Protein AF-A0A7S1WI53-F1 (afdb_monomer_lite)

Structure (mmCIF, N/CA/C/O backbone):
data_AF-A0A7S1WI53-F1
#
_entry.id   AF-A0A7S1WI53-F1
#
loop_
_atom_site.group_PDB
_atom_site.id
_atom_site.type_symbol
_atom_site.label_atom_id
_atom_site.label_alt_id
_atom_site.label_comp_id
_atom_site.label_asym_id
_atom_site.label_entity_id
_atom_site.label_seq_id
_atom_site.pdbx_PDB_ins_code
_atom_site.Cartn_x
_atom_site.Cartn_y
_atom_site.Cartn_z
_atom_site.occupancy
_atom_site.B_iso_or_equiv
_atom_site.auth_seq_id
_atom_site.auth_comp_id
_atom_site.auth_asym_id
_atom_site.auth_atom_id
_atom_site.pdbx_PDB_model_num
ATOM 1 N N . ALA A 1 1 ? 26.228 9.522 -67.839 1.00 42.50 1 ALA A N 1
ATOM 2 C CA . ALA A 1 1 ? 26.639 9.026 -66.513 1.00 42.50 1 ALA A CA 1
ATOM 3 C C . ALA A 1 1 ? 25.391 8.917 -65.645 1.00 42.50 1 ALA A C 1
ATOM 5 O O . ALA A 1 1 ? 24.813 9.941 -65.312 1.00 42.50 1 ALA A O 1
ATOM 6 N N . ALA A 1 2 ? 24.913 7.699 -65.391 1.00 40.81 2 ALA A N 1
ATOM 7 C CA . ALA A 1 2 ? 23.753 7.448 -64.539 1.00 40.81 2 ALA A CA 1
ATOM 8 C C . ALA A 1 2 ? 24.259 7.106 -63.130 1.00 40.81 2 ALA A C 1
ATOM 10 O O . ALA A 1 2 ? 24.853 6.050 -62.929 1.00 40.81 2 ALA A O 1
ATOM 11 N N . GLY A 1 3 ? 24.088 8.030 -62.183 1.00 40.97 3 GLY A N 1
ATOM 12 C CA . GLY A 1 3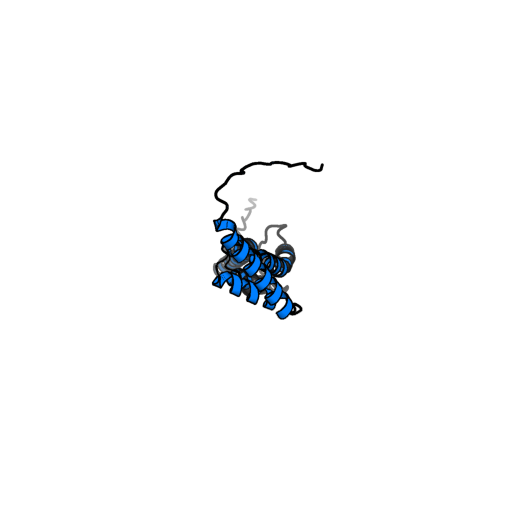 ? 24.381 7.811 -60.768 1.00 40.97 3 GLY A CA 1
ATOM 13 C C . GLY A 1 3 ? 23.202 7.112 -60.102 1.00 40.97 3 GLY A C 1
ATOM 14 O O . GLY A 1 3 ? 22.195 7.748 -59.803 1.00 40.97 3 GLY A O 1
ATOM 15 N N . GLY A 1 4 ? 23.310 5.797 -59.917 1.00 43.03 4 GLY A N 1
ATOM 16 C CA . GLY A 1 4 ? 22.338 5.007 -59.170 1.00 43.03 4 GLY A CA 1
ATOM 17 C C . GLY A 1 4 ? 22.432 5.316 -57.678 1.00 43.03 4 GLY A C 1
ATOM 18 O O . GLY A 1 4 ? 23.408 4.952 -57.029 1.00 43.03 4 GLY A O 1
ATOM 19 N N . GLY A 1 5 ? 21.413 5.987 -57.139 1.00 49.75 5 GLY A N 1
ATOM 20 C CA . GLY A 1 5 ? 21.221 6.141 -55.701 1.00 49.75 5 GLY A CA 1
ATOM 21 C C . GLY A 1 5 ? 20.874 4.792 -55.079 1.00 49.75 5 GLY A C 1
ATOM 22 O O . GLY A 1 5 ? 19.734 4.337 -55.171 1.00 49.75 5 GLY A O 1
ATOM 23 N N . ALA A 1 6 ? 21.863 4.145 -54.466 1.00 49.00 6 ALA A N 1
ATOM 24 C CA . ALA A 1 6 ? 21.646 2.965 -53.647 1.00 49.00 6 ALA A CA 1
ATOM 25 C C . ALA A 1 6 ? 20.807 3.371 -52.428 1.00 49.00 6 ALA A C 1
ATOM 27 O O . ALA A 1 6 ? 21.287 4.041 -51.515 1.00 49.00 6 ALA A O 1
ATOM 28 N N . ARG A 1 7 ? 19.526 2.991 -52.439 1.00 50.62 7 ARG A N 1
ATOM 29 C CA . ARG A 1 7 ? 18.676 3.029 -51.250 1.00 50.62 7 ARG A CA 1
ATOM 30 C C . ARG A 1 7 ? 19.249 2.027 -50.253 1.00 50.62 7 ARG A C 1
ATOM 32 O O . ARG A 1 7 ? 19.117 0.822 -50.445 1.00 50.62 7 ARG A O 1
ATOM 39 N N . VAL A 1 8 ? 19.922 2.537 -49.228 1.00 57.81 8 VAL A N 1
ATOM 40 C CA . VAL A 1 8 ? 20.311 1.758 -48.053 1.00 57.81 8 VAL A CA 1
ATOM 41 C C . VAL A 1 8 ? 19.017 1.412 -47.325 1.00 57.81 8 VAL A C 1
ATOM 43 O O . VAL A 1 8 ? 18.381 2.280 -46.734 1.00 57.81 8 VAL A O 1
ATOM 46 N N . PHE A 1 9 ? 18.574 0.164 -47.449 1.00 52.50 9 PHE A N 1
ATOM 47 C CA . PHE A 1 9 ? 17.512 -0.361 -46.601 1.00 52.50 9 PHE A CA 1
ATOM 48 C C . PHE A 1 9 ? 18.110 -0.643 -45.217 1.00 52.50 9 PHE A C 1
ATOM 50 O O . PHE A 1 9 ? 19.190 -1.241 -45.156 1.00 52.50 9 PHE A O 1
ATOM 57 N N . PRO A 1 10 ? 17.461 -0.215 -44.119 1.00 57.41 10 PRO A N 1
ATOM 58 C CA . PRO A 1 10 ? 17.915 -0.565 -42.781 1.00 57.41 10 PRO A CA 1
ATOM 59 C C . PRO A 1 10 ? 17.908 -2.090 -42.628 1.00 57.41 10 PRO A C 1
ATOM 61 O O . PRO A 1 10 ? 17.014 -2.776 -43.132 1.00 57.41 10 PRO A O 1
ATOM 64 N N . ALA A 1 11 ? 18.952 -2.618 -41.990 1.00 57.00 11 ALA A N 1
ATOM 65 C CA . ALA A 1 11 ? 19.085 -4.046 -41.744 1.00 57.00 11 ALA A CA 1
ATOM 66 C C . ALA A 1 11 ? 17.892 -4.558 -40.910 1.00 57.00 11 ALA A C 1
ATOM 68 O O . ALA A 1 11 ? 17.400 -3.823 -40.053 1.00 57.00 11 ALA A O 1
ATOM 69 N N . PRO A 1 12 ? 17.423 -5.799 -41.136 1.00 52.56 12 PRO A N 1
ATOM 70 C CA . PRO A 1 12 ? 16.375 -6.386 -40.312 1.00 52.56 12 PRO A CA 1
ATOM 71 C C . PRO A 1 12 ? 16.853 -6.458 -38.858 1.00 52.56 12 PRO A C 1
ATOM 73 O O . PRO A 1 12 ? 17.906 -7.039 -38.575 1.00 52.56 12 PRO A O 1
ATOM 76 N N . VAL A 1 13 ? 16.085 -5.845 -37.957 1.00 56.69 13 VAL A N 1
ATOM 77 C CA . VAL A 1 13 ? 16.308 -5.904 -36.510 1.00 56.69 13 VAL A CA 1
ATOM 78 C C . VAL A 1 13 ? 16.284 -7.374 -36.087 1.00 56.69 13 VAL A C 1
ATOM 80 O O . VAL A 1 13 ? 15.489 -8.173 -36.589 1.00 56.69 13 VAL A O 1
ATOM 83 N N . LYS A 1 14 ? 17.220 -7.780 -35.225 1.00 58.91 14 LYS A N 1
ATOM 84 C CA . LYS A 1 14 ? 17.286 -9.172 -34.768 1.00 58.91 14 LYS A CA 1
ATOM 85 C C . LYS A 1 14 ? 16.080 -9.443 -33.856 1.00 58.91 14 LYS A C 1
ATOM 87 O O . LYS A 1 14 ? 15.840 -8.652 -32.951 1.00 58.91 14 LYS A O 1
ATOM 92 N N . PRO A 1 15 ? 15.392 -10.592 -33.984 1.00 59.91 15 PRO A N 1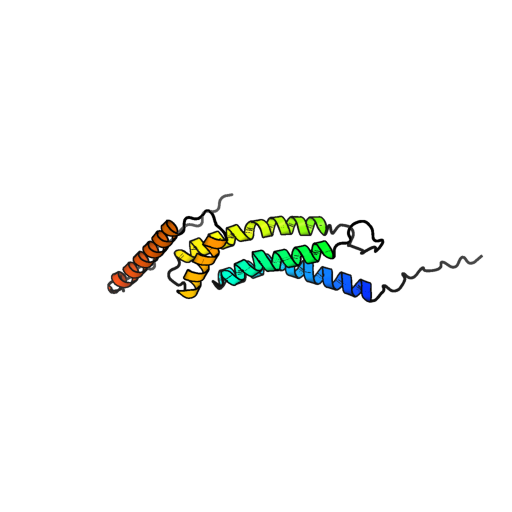
ATOM 93 C CA . PRO A 1 15 ? 14.185 -10.896 -33.202 1.00 59.91 15 PRO A CA 1
ATOM 94 C C . PRO A 1 15 ? 14.415 -10.880 -31.679 1.00 59.91 15 PRO A C 1
ATOM 96 O O . PRO A 1 15 ? 13.510 -10.590 -30.909 1.00 59.91 15 PRO A O 1
ATOM 99 N N . ALA A 1 16 ? 15.649 -11.135 -31.229 1.00 59.06 16 ALA A N 1
ATOM 100 C CA . ALA A 1 16 ? 16.017 -11.070 -29.814 1.00 59.06 16 ALA A CA 1
ATOM 101 C C . ALA A 1 16 ? 16.065 -9.635 -29.240 1.00 59.06 16 ALA A C 1
ATOM 103 O O . ALA A 1 16 ? 16.011 -9.462 -28.024 1.00 59.06 16 ALA A O 1
ATOM 104 N N . GLU A 1 17 ? 16.207 -8.620 -30.095 1.00 59.34 17 GLU A N 1
ATOM 105 C CA . GLU A 1 17 ? 16.272 -7.205 -29.713 1.00 59.34 17 GLU A CA 1
ATOM 106 C C . GLU A 1 17 ? 14.854 -6.620 -29.584 1.00 59.34 17 GLU A C 1
ATOM 108 O O . GLU A 1 17 ? 14.539 -6.014 -28.560 1.00 59.34 17 GLU A O 1
ATOM 113 N N . GLU A 1 18 ? 13.956 -6.958 -30.520 1.00 64.56 18 GLU A N 1
ATOM 114 C CA . GLU A 1 18 ? 12.516 -6.645 -30.446 1.00 64.56 18 GLU A CA 1
ATOM 115 C C . GLU A 1 18 ? 11.854 -7.263 -29.199 1.00 64.56 18 GLU A C 1
ATOM 117 O O . GLU A 1 18 ? 11.084 -6.605 -28.493 1.00 64.56 18 GLU A O 1
ATOM 122 N N . ASP A 1 19 ? 12.220 -8.502 -28.853 1.00 77.38 19 ASP A N 1
ATOM 123 C CA . ASP A 1 19 ? 11.741 -9.177 -27.641 1.00 77.38 19 ASP A CA 1
ATOM 124 C C . ASP A 1 19 ? 12.165 -8.462 -26.347 1.00 77.38 19 ASP A C 1
ATOM 126 O O . ASP A 1 19 ? 11.449 -8.502 -25.339 1.00 77.38 19 ASP A O 1
ATOM 130 N N . ARG A 1 20 ? 13.336 -7.812 -26.337 1.00 72.56 20 ARG A N 1
ATOM 131 C CA . ARG A 1 20 ? 13.837 -7.083 -25.165 1.00 72.56 20 ARG A CA 1
ATOM 132 C C . ARG A 1 20 ? 13.096 -5.764 -24.992 1.00 72.56 20 ARG A C 1
ATOM 134 O O . ARG A 1 20 ? 12.633 -5.482 -23.887 1.00 72.56 20 ARG A O 1
ATOM 141 N N . GLU A 1 21 ? 12.971 -4.978 -26.056 1.00 71.94 21 GLU A N 1
ATOM 142 C CA . GLU A 1 21 ? 12.261 -3.694 -26.032 1.00 71.94 21 GLU A CA 1
ATOM 143 C C . GLU A 1 21 ? 10.797 -3.875 -25.625 1.00 71.94 21 GLU A C 1
ATOM 145 O O . GLU A 1 21 ? 10.293 -3.157 -24.758 1.00 71.94 21 GLU A O 1
ATOM 150 N N . TYR A 1 22 ? 10.145 -4.912 -26.156 1.00 78.88 22 TYR A N 1
ATOM 151 C CA . TYR A 1 22 ? 8.783 -5.271 -25.782 1.00 78.88 22 TYR A CA 1
ATOM 152 C C . TYR A 1 22 ? 8.647 -5.577 -24.281 1.00 78.88 22 TYR A C 1
ATOM 154 O O . TYR A 1 22 ? 7.738 -5.071 -23.616 1.00 78.88 22 TYR A O 1
ATOM 162 N N . ARG A 1 23 ? 9.575 -6.357 -23.707 1.00 79.06 23 ARG A N 1
ATOM 163 C CA . ARG A 1 23 ? 9.578 -6.672 -22.265 1.00 79.06 23 ARG A CA 1
ATOM 164 C C . ARG A 1 23 ? 9.815 -5.441 -21.397 1.00 79.06 23 ARG A C 1
ATOM 166 O O . ARG A 1 23 ? 9.156 -5.301 -20.368 1.00 79.06 23 ARG A O 1
ATOM 173 N N . VAL A 1 24 ? 10.719 -4.550 -21.810 1.00 78.12 24 VAL A N 1
ATOM 174 C CA . VAL A 1 24 ? 10.968 -3.273 -21.124 1.00 78.12 24 VAL A CA 1
ATOM 175 C C . VAL A 1 24 ? 9.707 -2.416 -21.129 1.00 78.12 24 VAL A C 1
ATOM 177 O O . VAL A 1 24 ? 9.283 -1.957 -20.069 1.00 78.12 24 VAL A O 1
ATOM 180 N N . GLY A 1 25 ? 9.054 -2.275 -22.285 1.00 78.75 25 GLY A N 1
ATOM 181 C CA . GLY A 1 25 ? 7.796 -1.542 -22.413 1.00 78.75 25 GLY A CA 1
ATOM 182 C C . GLY A 1 25 ? 6.697 -2.094 -21.502 1.00 78.75 25 GLY A C 1
ATOM 183 O O . GLY A 1 25 ? 6.065 -1.331 -20.772 1.00 78.75 25 GLY A O 1
ATOM 184 N N . GLN A 1 26 ? 6.520 -3.419 -21.458 1.00 83.38 26 GLN A N 1
ATOM 185 C CA . GLN A 1 26 ? 5.557 -4.057 -20.553 1.00 83.38 26 GLN A CA 1
ATOM 186 C C . GLN A 1 26 ? 5.868 -3.807 -19.071 1.00 83.38 26 GLN A C 1
ATOM 188 O O . GLN A 1 26 ? 4.951 -3.592 -18.280 1.00 83.38 26 GLN A O 1
ATOM 193 N N . ARG A 1 27 ? 7.145 -3.843 -18.674 1.00 82.38 27 ARG A N 1
ATOM 194 C CA . ARG A 1 27 ? 7.550 -3.606 -17.279 1.00 82.38 27 ARG A CA 1
ATOM 195 C C . ARG A 1 27 ? 7.381 -2.161 -16.853 1.00 82.38 27 ARG A C 1
ATOM 197 O O . ARG A 1 27 ? 6.921 -1.914 -15.743 1.00 82.38 27 ARG A O 1
ATOM 204 N N . ILE A 1 28 ? 7.681 -1.221 -17.741 1.00 82.06 28 ILE A N 1
ATOM 205 C CA . ILE A 1 28 ? 7.424 0.197 -17.494 1.00 82.06 28 ILE A CA 1
ATOM 206 C C . ILE A 1 28 ? 5.922 0.430 -17.348 1.00 82.06 28 ILE A C 1
ATOM 208 O O . ILE A 1 28 ? 5.514 1.032 -16.363 1.00 82.06 28 ILE A O 1
ATOM 212 N N . MET A 1 29 ? 5.099 -0.101 -18.255 1.00 85.19 29 MET A N 1
ATOM 213 C CA . MET A 1 29 ? 3.635 -0.024 -18.153 1.00 85.19 29 MET A CA 1
ATOM 214 C C . MET A 1 29 ? 3.125 -0.560 -16.809 1.00 85.19 29 MET A C 1
ATOM 216 O O . MET A 1 29 ? 2.425 0.151 -16.094 1.00 85.19 29 MET A O 1
ATOM 220 N N . ALA A 1 30 ? 3.550 -1.762 -16.411 1.00 84.31 30 ALA A N 1
ATOM 221 C CA . ALA A 1 30 ? 3.158 -2.350 -15.130 1.00 84.31 30 ALA A CA 1
ATOM 222 C C . ALA A 1 30 ? 3.588 -1.490 -13.924 1.00 84.31 30 ALA A C 1
ATOM 224 O O . ALA A 1 30 ? 2.841 -1.345 -12.956 1.00 84.31 30 ALA A O 1
ATOM 225 N N . LEU A 1 31 ? 4.772 -0.869 -13.988 1.00 82.94 31 LEU A N 1
ATOM 226 C CA . LEU A 1 31 ? 5.247 0.046 -12.950 1.00 82.94 31 LEU A CA 1
ATOM 227 C C . LEU A 1 31 ? 4.409 1.336 -12.890 1.00 82.94 31 LEU A C 1
ATOM 229 O O . LEU A 1 31 ? 4.127 1.824 -11.797 1.00 82.94 31 LEU A O 1
ATOM 233 N N . LEU A 1 32 ? 3.987 1.869 -14.042 1.00 85.06 32 LEU A N 1
ATOM 234 C CA . LEU A 1 32 ? 3.109 3.042 -14.128 1.00 85.06 32 LEU A CA 1
ATOM 235 C C . LEU A 1 32 ? 1.709 2.764 -13.552 1.00 85.06 32 LEU A C 1
ATOM 237 O O . LEU A 1 32 ? 1.097 3.670 -12.989 1.00 85.06 32 LEU A O 1
ATOM 241 N N . GLU A 1 33 ? 1.221 1.528 -13.659 1.00 88.38 33 GLU A N 1
ATOM 242 C CA . GLU A 1 33 ? -0.089 1.095 -13.150 1.00 88.38 33 GLU A CA 1
ATOM 243 C C . GLU A 1 33 ? -0.081 0.783 -11.639 1.00 88.38 33 GLU A C 1
ATOM 245 O O . GLU A 1 33 ? -1.132 0.773 -10.990 1.00 88.38 33 GLU A O 1
ATOM 250 N N . ALA A 1 34 ? 1.094 0.579 -11.033 1.00 85.75 34 ALA A N 1
ATOM 251 C CA . ALA A 1 34 ? 1.218 0.193 -9.625 1.00 85.75 34 ALA A CA 1
ATOM 252 C C . ALA A 1 34 ? 0.498 1.143 -8.634 1.00 85.75 34 ALA A C 1
ATOM 254 O O . ALA A 1 34 ? -0.187 0.650 -7.731 1.00 85.75 34 ALA A O 1
ATOM 255 N N . PRO A 1 35 ? 0.556 2.487 -8.769 1.00 85.12 35 PRO A N 1
ATOM 256 C CA . PRO A 1 35 ? -0.187 3.389 -7.887 1.00 85.12 35 PRO A CA 1
ATOM 257 C C . PRO A 1 35 ? -1.709 3.222 -7.979 1.00 85.12 35 PRO A C 1
ATOM 259 O O . PRO A 1 35 ? -2.411 3.429 -6.988 1.00 85.12 35 PRO A O 1
ATOM 262 N N . GLU A 1 36 ? -2.236 2.867 -9.150 1.00 87.88 36 GLU A N 1
ATOM 263 C CA . GLU A 1 36 ? -3.669 2.646 -9.359 1.00 87.88 36 GLU A CA 1
ATOM 264 C C . GLU A 1 36 ? -4.108 1.312 -8.759 1.00 87.88 36 GLU A C 1
ATOM 266 O O . GLU A 1 36 ? -5.117 1.269 -8.050 1.00 87.88 36 GLU A O 1
ATOM 271 N N . ALA A 1 37 ? -3.299 0.261 -8.924 1.00 88.31 37 ALA A N 1
ATOM 272 C CA . ALA A 1 37 ? -3.510 -1.026 -8.265 1.00 88.31 37 ALA A CA 1
ATOM 273 C C . ALA A 1 37 ? -3.559 -0.880 -6.732 1.00 88.31 37 ALA A C 1
ATOM 275 O O . ALA A 1 37 ? -4.464 -1.399 -6.076 1.00 88.31 37 ALA A O 1
ATOM 276 N N . VAL A 1 38 ? -2.647 -0.094 -6.149 1.00 88.81 38 VAL A N 1
ATOM 277 C CA . VAL A 1 38 ? -2.645 0.196 -4.705 1.00 88.81 38 VAL A CA 1
ATOM 278 C C . VAL A 1 38 ? -3.932 0.904 -4.278 1.00 88.81 38 VAL A C 1
ATOM 280 O O . VAL A 1 38 ? -4.536 0.517 -3.278 1.00 88.81 38 VAL A O 1
ATOM 283 N N . ARG A 1 39 ? -4.404 1.904 -5.036 1.00 88.31 39 ARG A N 1
ATOM 284 C CA . ARG A 1 39 ? -5.681 2.583 -4.738 1.00 88.31 39 ARG A CA 1
ATOM 285 C C . ARG A 1 39 ? -6.870 1.629 -4.821 1.00 88.31 39 ARG A C 1
ATOM 287 O O . ARG A 1 39 ? -7.753 1.713 -3.971 1.00 88.31 39 ARG A O 1
ATOM 294 N N . ALA A 1 40 ? -6.887 0.725 -5.801 1.00 90.81 40 ALA A N 1
ATOM 295 C CA . ALA A 1 40 ? -7.941 -0.274 -5.944 1.00 90.81 40 ALA A CA 1
ATOM 296 C C . ALA A 1 40 ? -7.990 -1.220 -4.731 1.00 90.81 40 ALA A C 1
ATOM 298 O O . ALA A 1 40 ? -9.061 -1.437 -4.167 1.00 90.81 40 ALA A O 1
ATOM 299 N N . HIS A 1 41 ? -6.835 -1.706 -4.266 1.00 90.12 41 HIS A N 1
ATOM 300 C CA . HIS A 1 41 ? -6.755 -2.527 -3.055 1.00 90.12 41 HIS A CA 1
ATOM 301 C C . HIS A 1 41 ? -7.201 -1.772 -1.797 1.00 90.12 41 HIS A C 1
ATOM 303 O O . HIS A 1 41 ? -7.948 -2.318 -0.988 1.00 90.12 41 HIS A O 1
ATOM 309 N N . LEU A 1 42 ? -6.815 -0.500 -1.645 1.00 88.75 42 LEU A N 1
ATOM 310 C CA . LEU A 1 42 ? -7.269 0.329 -0.522 1.00 88.75 42 LEU A CA 1
ATOM 311 C C . LEU A 1 42 ? -8.789 0.554 -0.540 1.00 88.75 42 LEU A C 1
ATOM 313 O O . LEU A 1 42 ? -9.426 0.487 0.512 1.00 88.75 42 LEU A O 1
ATOM 317 N N . ALA A 1 43 ? -9.376 0.779 -1.720 1.00 88.62 43 ALA A N 1
ATOM 318 C CA . ALA A 1 43 ? -10.822 0.921 -1.884 1.00 88.62 43 ALA A CA 1
ATOM 319 C C . ALA A 1 43 ? -11.582 -0.375 -1.554 1.00 88.62 43 ALA A C 1
ATOM 321 O O . ALA A 1 43 ? -12.696 -0.313 -1.040 1.00 88.62 43 ALA A O 1
ATOM 322 N N . ALA A 1 44 ? -10.969 -1.534 -1.806 1.00 89.50 44 ALA A N 1
ATOM 323 C CA . ALA A 1 44 ? -11.500 -2.848 -1.448 1.00 89.50 44 ALA A CA 1
ATOM 324 C C . ALA A 1 44 ? -11.223 -3.259 0.012 1.00 89.50 44 ALA A C 1
ATOM 326 O O . ALA A 1 44 ? -11.670 -4.320 0.432 1.00 89.50 44 ALA A O 1
ATOM 327 N N . HIS A 1 45 ? -10.509 -2.434 0.788 1.00 88.38 45 HIS A N 1
ATOM 328 C CA . HIS A 1 45 ? -10.051 -2.754 2.145 1.00 88.38 45 HIS A CA 1
ATOM 329 C C . HIS A 1 45 ? -9.075 -3.949 2.243 1.00 88.38 45 HIS A C 1
ATOM 331 O O . HIS A 1 45 ? -8.931 -4.537 3.316 1.00 88.38 45 HIS A O 1
ATOM 337 N N . ASP A 1 46 ? -8.354 -4.249 1.157 1.00 90.12 46 ASP A N 1
ATOM 338 C CA . ASP A 1 46 ? -7.278 -5.250 1.087 1.00 90.12 46 ASP A CA 1
ATOM 339 C C . ASP A 1 46 ? -5.914 -4.593 1.398 1.00 90.12 46 ASP A C 1
ATOM 341 O O . ASP A 1 46 ? -5.060 -4.388 0.525 1.00 90.12 46 ASP A O 1
ATOM 345 N N . PHE A 1 47 ? -5.698 -4.196 2.652 1.00 88.94 47 PHE A N 1
ATOM 346 C CA . PHE A 1 47 ? -4.544 -3.383 3.064 1.00 88.94 47 PHE A CA 1
ATOM 347 C C . PHE A 1 47 ? -3.188 -4.090 2.909 1.00 88.94 47 PHE A C 1
ATOM 349 O O . PHE A 1 47 ? -2.188 -3.446 2.588 1.00 88.94 47 PHE A O 1
ATOM 356 N N . ALA A 1 48 ? -3.133 -5.402 3.109 1.00 88.56 48 ALA A N 1
ATOM 357 C CA . ALA A 1 48 ? -1.940 -6.220 2.943 1.00 88.56 48 ALA A CA 1
ATOM 358 C C . ALA A 1 48 ? -1.559 -6.329 1.468 1.00 88.56 48 ALA A C 1
ATOM 360 O O . ALA A 1 48 ? -0.385 -6.181 1.139 1.00 88.56 48 ALA A O 1
ATOM 361 N N . ARG A 1 49 ? -2.536 -6.503 0.564 1.00 89.62 49 ARG A N 1
ATOM 362 C CA . ARG A 1 49 ? -2.268 -6.469 -0.883 1.00 89.62 49 ARG A CA 1
ATOM 363 C C . ARG A 1 49 ? -1.820 -5.089 -1.337 1.00 89.62 49 ARG A C 1
ATOM 365 O O . ARG A 1 49 ? -0.859 -5.000 -2.090 1.00 89.62 49 ARG A O 1
ATOM 372 N N . ALA A 1 50 ? -2.440 -4.023 -0.826 1.00 88.56 50 ALA A N 1
ATOM 373 C CA . ALA A 1 50 ? -1.986 -2.657 -1.083 1.00 88.56 50 ALA A CA 1
ATOM 374 C C . ALA A 1 50 ? -0.526 -2.445 -0.634 1.00 88.56 50 ALA A C 1
ATOM 376 O O . ALA A 1 50 ? 0.270 -1.856 -1.364 1.00 88.56 50 ALA A O 1
ATOM 377 N N . ALA A 1 51 ? -0.157 -2.957 0.546 1.00 87.31 51 ALA A N 1
ATOM 378 C CA . ALA A 1 51 ? 1.208 -2.884 1.062 1.00 87.31 51 ALA A CA 1
ATOM 379 C C . ALA A 1 51 ? 2.198 -3.733 0.248 1.00 87.31 51 ALA A C 1
ATOM 381 O O . ALA A 1 51 ? 3.273 -3.239 -0.080 1.00 87.31 51 ALA A O 1
ATOM 382 N N . CYS A 1 52 ? 1.847 -4.968 -0.119 1.00 88.00 52 CYS A N 1
ATOM 383 C CA . CYS A 1 52 ? 2.676 -5.819 -0.976 1.00 88.00 52 CYS A CA 1
ATOM 384 C C . CYS A 1 52 ? 2.911 -5.183 -2.351 1.00 88.00 52 CYS A C 1
ATOM 386 O O . CYS A 1 52 ? 4.065 -5.044 -2.755 1.00 88.00 52 CYS A O 1
ATOM 388 N N . ALA A 1 53 ? 1.852 -4.704 -3.008 1.00 87.56 53 ALA A N 1
ATOM 389 C CA . ALA A 1 53 ? 1.951 -4.054 -4.312 1.00 87.56 53 ALA A CA 1
ATOM 390 C C . ALA A 1 53 ? 2.870 -2.820 -4.268 1.00 87.56 53 ALA A C 1
ATOM 392 O O . ALA A 1 53 ? 3.706 -2.624 -5.148 1.00 87.56 53 ALA A O 1
ATOM 393 N N . ALA A 1 54 ? 2.760 -2.004 -3.214 1.00 86.75 54 ALA A N 1
ATOM 394 C CA . ALA A 1 54 ? 3.551 -0.784 -3.076 1.00 86.75 54 ALA A CA 1
ATOM 395 C C . ALA A 1 54 ? 5.010 -1.020 -2.652 1.00 86.75 54 ALA A C 1
ATOM 397 O O . ALA A 1 54 ? 5.892 -0.282 -3.085 1.00 86.75 54 ALA A O 1
ATOM 398 N N . LEU A 1 55 ? 5.268 -1.977 -1.756 1.00 83.12 55 LEU A N 1
ATOM 399 C CA . LEU A 1 55 ? 6.581 -2.142 -1.117 1.00 83.12 55 LEU A CA 1
ATOM 400 C C . LEU A 1 55 ? 7.438 -3.233 -1.751 1.00 83.12 55 LEU A C 1
ATOM 402 O O . LEU A 1 55 ? 8.661 -3.142 -1.693 1.00 83.12 55 LEU A O 1
ATOM 406 N N . VAL A 1 56 ? 6.807 -4.276 -2.286 1.00 85.94 56 VAL A N 1
ATOM 407 C CA . VAL A 1 56 ? 7.491 -5.461 -2.809 1.00 85.94 56 VAL A CA 1
ATOM 408 C C . VAL A 1 56 ? 7.438 -5.438 -4.326 1.00 85.94 56 VAL A C 1
ATOM 410 O O . VAL A 1 56 ? 8.484 -5.357 -4.965 1.00 85.94 56 VAL A O 1
ATOM 413 N N . ASP A 1 57 ? 6.236 -5.420 -4.901 1.00 84.44 57 ASP A N 1
ATOM 414 C CA . ASP A 1 57 ? 6.073 -5.579 -6.348 1.00 84.44 57 ASP A CA 1
ATOM 415 C C . ASP A 1 57 ? 6.598 -4.353 -7.103 1.00 84.44 57 ASP A C 1
ATOM 417 O O . ASP A 1 57 ? 7.394 -4.490 -8.029 1.00 84.44 57 ASP A O 1
ATOM 421 N N . ALA A 1 58 ? 6.236 -3.139 -6.673 1.00 82.88 58 ALA A N 1
ATOM 422 C CA . ALA A 1 58 ? 6.741 -1.910 -7.288 1.00 82.88 58 ALA A CA 1
ATOM 423 C C . ALA A 1 58 ? 8.267 -1.752 -7.149 1.00 82.88 58 ALA A C 1
ATOM 425 O O . ALA A 1 58 ? 8.918 -1.244 -8.062 1.00 82.88 58 ALA A O 1
ATOM 426 N N . ALA A 1 59 ? 8.849 -2.214 -6.037 1.00 82.50 59 ALA A N 1
ATOM 427 C CA . ALA A 1 59 ? 10.297 -2.197 -5.842 1.00 82.50 59 ALA A CA 1
ATOM 428 C C . ALA A 1 59 ? 11.000 -3.193 -6.779 1.00 82.50 59 ALA A C 1
ATOM 430 O O . ALA A 1 59 ? 11.948 -2.815 -7.463 1.00 82.50 59 ALA A O 1
ATOM 431 N N . ALA A 1 60 ? 10.489 -4.425 -6.875 1.00 84.12 60 ALA A N 1
ATOM 432 C CA . ALA A 1 60 ? 11.015 -5.440 -7.783 1.00 84.12 60 ALA A CA 1
ATOM 433 C C . ALA A 1 60 ? 10.906 -5.004 -9.253 1.00 84.12 60 ALA A C 1
ATOM 435 O O . ALA A 1 60 ? 11.881 -5.092 -9.994 1.00 84.12 60 ALA A O 1
ATOM 436 N N . MET A 1 61 ? 9.757 -4.454 -9.663 1.00 82.00 61 MET A N 1
ATOM 437 C CA . MET A 1 61 ? 9.554 -3.939 -11.022 1.00 82.00 61 MET A CA 1
ATOM 438 C C . MET A 1 61 ? 10.516 -2.798 -11.356 1.00 82.00 61 MET A C 1
ATOM 440 O O . MET A 1 61 ? 11.035 -2.739 -12.469 1.00 82.00 61 MET A O 1
ATOM 444 N N . ARG A 1 62 ? 10.802 -1.903 -10.405 1.00 80.31 62 ARG A N 1
ATOM 445 C CA . ARG A 1 62 ? 11.808 -0.855 -10.601 1.00 80.31 62 ARG A CA 1
ATOM 446 C C . ARG A 1 62 ? 13.195 -1.453 -10.812 1.00 80.31 62 ARG A C 1
ATOM 448 O O . ARG A 1 62 ? 13.890 -1.040 -11.735 1.00 80.31 62 ARG A O 1
ATOM 455 N N . ASP A 1 63 ? 13.597 -2.397 -9.969 1.00 81.31 63 ASP A N 1
ATOM 456 C CA . ASP A 1 63 ? 14.921 -3.010 -10.058 1.00 81.31 63 ASP A CA 1
ATOM 457 C C . ASP A 1 63 ? 15.076 -3.787 -11.384 1.00 81.31 63 ASP A C 1
ATOM 459 O O . ASP A 1 63 ? 16.124 -3.702 -12.024 1.00 81.31 63 ASP A O 1
ATOM 463 N N . GLU A 1 64 ? 14.008 -4.441 -11.864 1.00 81.12 64 GLU A N 1
ATOM 464 C CA . GLU A 1 64 ? 13.932 -5.036 -13.208 1.00 81.12 64 GLU A CA 1
ATOM 465 C C . GLU A 1 64 ? 14.110 -3.982 -14.312 1.00 81.12 64 GLU A C 1
ATOM 467 O O . GLU A 1 64 ? 14.925 -4.173 -15.213 1.00 81.12 64 GLU A O 1
ATOM 472 N N . VAL A 1 65 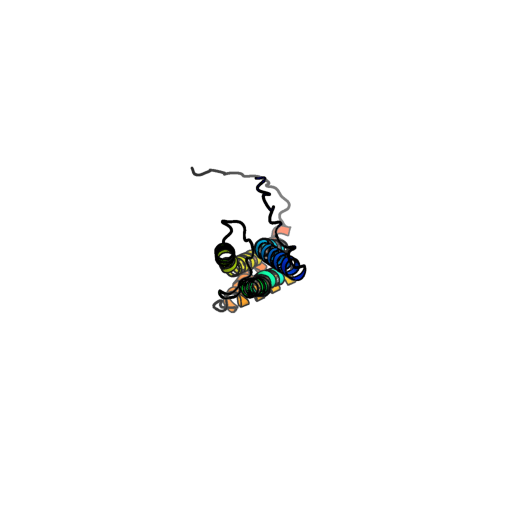? 13.387 -2.857 -14.252 1.00 78.06 65 VAL A N 1
ATOM 473 C CA . VAL A 1 65 ? 13.508 -1.777 -15.248 1.00 78.06 65 VAL A CA 1
ATOM 474 C C . VAL A 1 65 ? 14.928 -1.211 -15.262 1.00 78.06 65 VAL A C 1
ATOM 476 O O . VAL A 1 65 ? 15.513 -1.084 -16.333 1.00 78.06 65 VAL A O 1
ATOM 479 N N . VAL A 1 66 ? 15.519 -0.934 -14.097 1.00 79.38 66 VAL A N 1
ATOM 480 C CA . VAL A 1 66 ? 16.894 -0.420 -13.984 1.00 79.38 66 VAL A CA 1
ATOM 481 C C . VAL A 1 66 ? 17.918 -1.419 -14.524 1.00 79.38 66 VAL A C 1
ATOM 483 O O . VAL A 1 66 ? 18.843 -1.012 -15.219 1.00 79.38 66 VAL A O 1
ATOM 486 N N . ALA A 1 67 ? 17.749 -2.716 -14.257 1.00 78.25 67 ALA A N 1
ATOM 487 C CA . ALA A 1 67 ? 18.634 -3.755 -14.785 1.00 78.25 67 ALA A CA 1
ATOM 488 C C . ALA A 1 67 ? 18.512 -3.927 -16.309 1.00 78.25 67 ALA A C 1
ATOM 490 O O . ALA A 1 67 ? 19.474 -4.317 -16.972 1.00 78.25 67 ALA A O 1
ATOM 491 N N . LEU A 1 68 ? 17.330 -3.660 -16.869 1.00 72.88 68 LEU A N 1
ATOM 492 C CA . LEU A 1 68 ? 17.083 -3.751 -18.305 1.00 72.88 68 LEU A CA 1
ATOM 493 C C . LEU A 1 68 ? 17.513 -2.494 -19.070 1.00 72.88 68 LEU A C 1
ATOM 495 O O . LEU A 1 68 ? 17.790 -2.602 -20.272 1.00 72.88 68 LEU A O 1
ATOM 499 N N . LEU A 1 69 ? 17.589 -1.337 -18.403 1.00 71.25 69 LEU A N 1
ATOM 500 C CA . LEU A 1 69 ? 18.134 -0.111 -18.977 1.00 71.25 69 LEU A CA 1
ATOM 501 C C . LEU A 1 69 ? 19.608 -0.326 -19.361 1.00 71.25 69 LEU A C 1
ATOM 503 O O . LEU A 1 69 ? 20.376 -0.891 -18.580 1.00 71.25 69 LEU A O 1
ATOM 507 N N . PRO A 1 70 ? 20.031 0.084 -20.570 1.00 64.38 70 PRO A N 1
ATOM 508 C CA . PRO A 1 70 ? 21.411 -0.080 -20.997 1.00 64.38 70 PRO A CA 1
ATOM 509 C C . PRO A 1 70 ? 22.326 0.762 -20.101 1.00 64.38 70 PRO A C 1
ATOM 511 O O . PRO A 1 70 ? 22.363 1.988 -20.185 1.00 64.38 70 PRO A O 1
ATOM 514 N N . GLY A 1 71 ? 23.070 0.098 -19.220 1.00 53.53 71 GLY A N 1
ATOM 515 C CA . GLY A 1 71 ? 24.142 0.727 -18.466 1.00 53.53 71 GLY A CA 1
ATOM 516 C C . GLY A 1 71 ? 25.295 1.054 -19.404 1.00 53.53 71 GLY A C 1
ATOM 517 O O . GLY A 1 71 ? 26.087 0.165 -19.676 1.00 53.53 71 GLY A O 1
ATOM 518 N N . GLY A 1 72 ? 25.350 2.290 -19.906 1.00 50.94 72 GLY A N 1
ATOM 519 C CA . GLY A 1 72 ? 26.539 3.031 -20.367 1.00 50.94 72 GLY A CA 1
ATOM 520 C C . GLY A 1 72 ? 27.437 2.479 -21.488 1.00 50.94 72 GLY A C 1
ATOM 521 O O . GLY A 1 72 ? 27.946 3.279 -22.259 1.00 50.94 72 GLY A O 1
ATOM 522 N N . ASP A 1 73 ? 27.625 1.167 -21.630 1.00 44.66 73 ASP A N 1
ATOM 523 C CA . ASP A 1 73 ? 28.769 0.583 -22.347 1.00 44.66 73 ASP A CA 1
ATOM 524 C C . ASP A 1 73 ? 28.384 -0.493 -23.371 1.00 44.66 73 ASP A C 1
ATOM 526 O O . ASP A 1 73 ? 29.214 -1.290 -23.807 1.00 44.66 73 ASP A O 1
ATOM 530 N N . SER A 1 74 ? 27.127 -0.562 -23.802 1.00 45.03 74 SER A N 1
ATOM 531 C CA . SER A 1 74 ? 26.744 -1.476 -24.881 1.00 45.03 74 SER A CA 1
ATOM 532 C C . SER A 1 74 ? 26.032 -0.722 -25.983 1.00 45.03 74 SER A C 1
ATOM 534 O O . SER A 1 74 ? 24.923 -0.231 -25.800 1.00 45.03 74 SER A O 1
ATOM 536 N N . ALA A 1 75 ? 26.721 -0.649 -27.120 1.00 47.50 75 ALA A N 1
ATOM 537 C CA . ALA A 1 75 ? 26.307 -0.099 -28.401 1.00 47.50 75 ALA A CA 1
ATOM 538 C C . ALA A 1 75 ? 25.096 -0.841 -29.008 1.00 47.50 75 ALA A C 1
ATOM 540 O O . ALA A 1 75 ? 25.189 -1.424 -30.085 1.00 47.50 75 ALA A O 1
ATOM 541 N N . SER A 1 76 ? 23.969 -0.829 -28.304 1.00 47.81 76 SER A N 1
ATOM 542 C CA . SER A 1 76 ? 22.649 -1.096 -28.862 1.00 47.81 76 SER A CA 1
ATOM 543 C C . SER A 1 76 ? 21.900 0.223 -28.818 1.00 47.81 76 SER A C 1
ATOM 545 O O . SER A 1 76 ? 21.495 0.688 -27.750 1.00 47.81 76 SER A O 1
ATOM 547 N N . GLU A 1 77 ? 21.777 0.842 -29.988 1.00 50.19 77 GLU A N 1
ATOM 548 C CA . GLU A 1 77 ? 20.849 1.934 -30.255 1.00 50.19 77 GLU A CA 1
ATOM 549 C C . GLU A 1 77 ? 19.423 1.407 -30.061 1.00 50.19 77 GLU A C 1
ATOM 551 O O . GLU A 1 77 ? 18.727 1.095 -31.021 1.00 50.19 77 GLU A O 1
ATOM 556 N N . ILE A 1 78 ? 18.974 1.297 -28.808 1.00 53.31 78 ILE A N 1
ATOM 557 C CA . ILE A 1 78 ? 17.540 1.358 -28.541 1.00 53.31 78 ILE A CA 1
ATOM 558 C C . ILE A 1 78 ? 17.143 2.733 -29.066 1.00 53.31 78 ILE A C 1
ATOM 560 O O . ILE A 1 78 ? 17.557 3.750 -28.499 1.00 53.31 78 ILE A O 1
ATOM 564 N N . GLN A 1 79 ? 16.412 2.768 -30.180 1.00 49.00 79 GLN A N 1
ATOM 565 C CA . GLN A 1 79 ? 15.826 3.989 -30.725 1.00 49.00 79 GLN A CA 1
ATOM 566 C C . GLN A 1 79 ? 14.694 4.415 -29.793 1.00 49.00 79 GLN A C 1
ATOM 568 O O . GLN A 1 79 ? 13.508 4.303 -30.096 1.00 49.00 79 GLN A O 1
ATOM 573 N N . VAL A 1 80 ? 15.072 4.871 -28.602 1.00 55.91 80 VAL A N 1
ATOM 574 C CA . VAL A 1 80 ? 14.186 5.626 -27.737 1.00 55.91 80 VAL A CA 1
ATOM 575 C C . VAL A 1 80 ? 13.763 6.841 -28.565 1.00 55.91 80 VAL A C 1
ATOM 577 O O . VAL A 1 80 ? 14.645 7.533 -29.078 1.00 55.91 80 VAL A O 1
ATOM 580 N N . PRO A 1 81 ? 12.455 7.087 -28.762 1.00 57.19 81 PRO A N 1
ATOM 581 C CA . PRO A 1 81 ? 11.995 8.240 -29.522 1.00 57.19 81 PRO A CA 1
ATOM 582 C C . PRO A 1 81 ? 12.684 9.495 -28.990 1.00 57.19 81 PRO A C 1
ATOM 584 O O . PRO A 1 81 ? 12.691 9.695 -27.772 1.00 57.19 81 PRO A O 1
ATOM 587 N N . ASP A 1 82 ? 13.268 10.304 -29.879 1.00 51.28 82 ASP A N 1
ATOM 588 C CA . ASP A 1 82 ? 13.958 11.543 -29.512 1.00 51.28 82 ASP A CA 1
ATOM 589 C C . ASP A 1 82 ? 13.080 12.354 -28.541 1.00 51.28 82 ASP A C 1
ATOM 591 O O . ASP A 1 82 ? 12.041 12.899 -28.919 1.00 51.28 82 ASP A O 1
ATOM 595 N N . GLY A 1 83 ? 13.469 12.380 -27.261 1.00 56.91 83 GLY A N 1
ATOM 596 C CA . GLY A 1 83 ? 12.767 13.100 -26.194 1.00 56.91 83 GLY A CA 1
ATOM 597 C C . GLY A 1 83 ? 12.149 12.261 -25.067 1.00 56.91 83 GLY A C 1
ATOM 598 O O . GLY A 1 83 ? 11.738 12.855 -24.069 1.00 56.91 83 GLY A O 1
ATOM 599 N N . LEU A 1 84 ? 12.091 10.924 -25.152 1.00 65.81 84 LEU A N 1
ATOM 600 C CA . LEU A 1 84 ? 11.581 10.101 -24.045 1.00 65.81 84 LEU A CA 1
ATOM 601 C C . LEU A 1 84 ? 12.704 9.700 -23.074 1.00 65.81 84 LEU A C 1
ATOM 603 O O . LEU A 1 84 ? 13.326 8.653 -23.208 1.00 65.81 84 LEU A O 1
ATOM 607 N N . ASP A 1 85 ? 12.961 10.519 -22.058 1.00 74.88 85 ASP A N 1
ATOM 608 C CA . ASP A 1 85 ? 13.940 10.183 -21.020 1.00 74.88 85 ASP A CA 1
ATOM 609 C C . ASP A 1 85 ? 13.365 9.136 -20.039 1.00 74.88 85 ASP A C 1
ATOM 611 O O . ASP A 1 85 ? 12.670 9.463 -19.072 1.00 74.88 85 ASP A O 1
ATOM 615 N N . LEU A 1 86 ? 13.649 7.850 -20.292 1.00 70.50 86 LEU A N 1
ATOM 616 C CA . LEU A 1 86 ? 13.262 6.750 -19.397 1.00 70.50 86 LEU A CA 1
ATOM 617 C C . LEU A 1 86 ? 13.833 6.926 -17.985 1.00 70.50 86 LEU A C 1
ATOM 619 O O . LEU A 1 86 ? 13.182 6.531 -17.017 1.00 70.50 86 LEU A O 1
ATOM 623 N N . ALA A 1 87 ? 15.026 7.508 -17.846 1.00 70.69 87 ALA A N 1
ATOM 624 C CA . ALA A 1 87 ? 15.615 7.738 -16.535 1.00 70.69 87 ALA A CA 1
ATOM 625 C C . ALA A 1 87 ? 14.809 8.796 -15.768 1.00 70.69 87 ALA A C 1
ATOM 627 O O . ALA A 1 87 ? 14.501 8.590 -14.592 1.00 70.69 87 ALA A O 1
ATOM 628 N N . ALA A 1 88 ? 14.378 9.870 -16.437 1.00 77.81 88 ALA A N 1
ATOM 629 C CA . ALA A 1 88 ? 13.461 10.849 -15.853 1.00 77.81 88 ALA A CA 1
ATOM 630 C C . ALA A 1 88 ? 12.105 10.227 -15.479 1.00 77.81 88 ALA A C 1
ATOM 632 O O . ALA A 1 88 ? 11.583 10.511 -14.399 1.00 77.81 88 ALA A O 1
ATOM 633 N N . LEU A 1 89 ? 11.555 9.336 -16.313 1.00 74.94 89 LEU A N 1
ATOM 634 C CA . LEU A 1 89 ? 10.304 8.630 -16.018 1.00 74.94 89 LEU A CA 1
ATOM 635 C C . LEU A 1 89 ? 10.432 7.754 -14.762 1.00 74.94 89 LEU A C 1
ATOM 637 O O . LEU A 1 89 ? 9.576 7.811 -13.878 1.00 74.94 89 LEU A O 1
ATOM 641 N N . VAL A 1 90 ? 11.518 6.984 -14.645 1.00 74.31 90 VAL A N 1
ATOM 642 C CA . VAL A 1 90 ? 11.802 6.161 -13.459 1.00 74.31 90 VAL A CA 1
ATOM 643 C C . VAL A 1 90 ? 11.974 7.043 -12.221 1.00 74.31 90 VAL A C 1
ATOM 645 O O . VAL A 1 90 ? 11.391 6.742 -11.181 1.00 74.31 90 VAL A O 1
ATOM 648 N N . GLN A 1 91 ? 12.687 8.171 -12.320 1.00 76.50 91 GLN A N 1
ATOM 649 C CA . GLN A 1 91 ? 12.830 9.112 -11.202 1.00 76.50 91 GLN A CA 1
ATOM 650 C C . GLN A 1 91 ? 11.499 9.747 -10.777 1.00 76.50 91 GLN A C 1
ATOM 652 O O . GLN A 1 91 ? 11.232 9.893 -9.580 1.00 76.50 91 GLN A O 1
ATOM 657 N N . GLN A 1 92 ? 10.640 10.100 -11.735 1.00 80.06 92 GLN A N 1
ATOM 658 C CA . GLN A 1 92 ? 9.299 10.610 -11.458 1.00 80.06 92 GLN A CA 1
ATOM 659 C C . GLN A 1 92 ? 8.433 9.545 -10.770 1.00 80.06 92 GLN A C 1
ATOM 661 O O . GLN A 1 92 ? 7.713 9.856 -9.816 1.00 80.06 92 GLN A O 1
ATOM 666 N N . GLN A 1 93 ? 8.538 8.285 -11.198 1.00 79.56 93 GLN A N 1
ATOM 667 C CA . GLN A 1 93 ? 7.849 7.169 -10.553 1.00 79.56 93 GLN A CA 1
ATOM 668 C C . GLN A 1 93 ? 8.363 6.914 -9.142 1.00 79.56 93 GLN A C 1
ATOM 670 O O . GLN A 1 93 ? 7.561 6.746 -8.228 1.00 79.56 93 GLN A O 1
ATOM 675 N N . GLU A 1 94 ? 9.671 6.989 -8.900 1.00 76.75 94 GLU A N 1
ATOM 676 C CA . GLU A 1 94 ? 10.189 6.887 -7.538 1.00 76.75 94 GLU A CA 1
ATOM 677 C C . GLU A 1 94 ? 9.600 7.957 -6.616 1.00 76.75 94 GLU A C 1
ATOM 679 O O . GLU A 1 94 ? 9.250 7.663 -5.473 1.00 76.75 94 GLU A O 1
ATOM 684 N N . ALA A 1 95 ? 9.466 9.196 -7.094 1.00 78.69 95 ALA A N 1
ATOM 685 C CA . ALA A 1 95 ? 8.856 10.261 -6.308 1.00 78.69 95 ALA A CA 1
ATOM 686 C C . ALA A 1 95 ? 7.389 9.946 -5.957 1.00 78.69 95 ALA A C 1
ATOM 688 O O . ALA A 1 95 ? 6.979 10.162 -4.813 1.00 78.69 95 ALA A O 1
ATOM 689 N N . ALA A 1 96 ? 6.625 9.385 -6.900 1.00 77.06 96 ALA A N 1
ATOM 690 C CA . ALA A 1 96 ? 5.243 8.961 -6.677 1.00 77.06 96 ALA A CA 1
ATOM 691 C C . ALA A 1 96 ? 5.147 7.774 -5.696 1.00 77.06 96 ALA A C 1
ATOM 693 O O . ALA A 1 96 ? 4.369 7.817 -4.738 1.00 77.06 96 ALA A O 1
ATOM 694 N N . LEU A 1 97 ? 5.987 6.750 -5.874 1.00 79.06 97 LEU A N 1
ATOM 695 C CA . LEU A 1 97 ? 6.008 5.537 -5.052 1.00 79.06 97 LEU A CA 1
ATOM 696 C C . LEU A 1 97 ? 6.483 5.810 -3.617 1.00 79.06 97 LEU A C 1
ATOM 698 O O . LEU A 1 97 ? 5.933 5.243 -2.674 1.00 79.06 97 LEU A O 1
ATOM 702 N N . ARG A 1 98 ? 7.423 6.747 -3.407 1.00 80.81 98 ARG A N 1
ATOM 703 C CA . ARG A 1 98 ? 7.874 7.175 -2.062 1.00 80.81 98 ARG A CA 1
ATOM 704 C C . ARG A 1 98 ? 6.730 7.693 -1.182 1.00 80.81 98 ARG A C 1
ATOM 706 O O . ARG A 1 98 ? 6.828 7.642 0.046 1.00 80.81 98 ARG A O 1
ATOM 713 N N . GLY A 1 99 ? 5.656 8.204 -1.785 1.00 84.25 99 GLY A N 1
ATOM 714 C CA . GLY A 1 99 ? 4.463 8.668 -1.076 1.00 84.25 99 GLY A CA 1
ATOM 715 C C . GLY A 1 99 ? 3.520 7.546 -0.630 1.00 84.25 99 GLY A C 1
ATOM 716 O O . GLY A 1 99 ? 2.824 7.709 0.377 1.00 84.25 99 GLY A O 1
ATOM 717 N N . LEU A 1 100 ? 3.516 6.403 -1.324 1.00 84.69 100 LEU A N 1
ATOM 718 C CA . LEU A 1 100 ? 2.546 5.322 -1.117 1.00 84.69 100 LEU A CA 1
ATOM 719 C C . LEU A 1 100 ? 2.560 4.731 0.299 1.00 84.69 100 LEU A C 1
ATOM 721 O O . LEU A 1 100 ? 1.481 4.609 0.877 1.00 84.69 100 LEU A O 1
ATOM 725 N N . PRO A 1 101 ? 3.713 4.449 0.940 1.00 86.38 101 PRO A N 1
ATOM 726 C CA . PRO A 1 101 ? 3.721 3.915 2.303 1.00 86.38 101 PRO A CA 1
ATOM 727 C C . PRO A 1 101 ? 3.018 4.841 3.304 1.00 86.38 101 PRO A C 1
ATOM 729 O O . PRO A 1 101 ? 2.317 4.393 4.210 1.00 86.38 101 PRO A O 1
ATOM 732 N N . ARG A 1 102 ? 3.158 6.163 3.127 1.00 87.31 102 ARG A N 1
ATOM 733 C CA . ARG A 1 102 ? 2.478 7.148 3.979 1.00 87.31 102 ARG A CA 1
ATOM 734 C C . ARG A 1 102 ? 0.979 7.200 3.696 1.00 87.31 102 ARG A C 1
ATOM 736 O O . ARG A 1 102 ? 0.215 7.338 4.645 1.00 87.31 102 ARG A O 1
ATOM 743 N N . GLN A 1 103 ? 0.575 7.078 2.432 1.00 88.69 103 GLN A N 1
ATOM 744 C CA . GLN A 1 103 ? -0.834 7.039 2.032 1.00 88.69 103 GLN A CA 1
ATOM 745 C C . GLN A 1 103 ? -1.535 5.778 2.545 1.00 88.69 103 GLN A C 1
ATOM 747 O O . GLN A 1 103 ? -2.615 5.882 3.118 1.00 88.69 103 GLN A O 1
ATOM 752 N N . ILE A 1 104 ? -0.899 4.608 2.427 1.00 88.38 104 ILE A N 1
ATOM 753 C CA . ILE A 1 104 ? -1.422 3.343 2.960 1.00 88.38 104 ILE A CA 1
ATOM 754 C C . ILE A 1 104 ? -1.560 3.437 4.480 1.00 88.38 104 ILE A C 1
ATOM 756 O O . ILE A 1 104 ? -2.613 3.108 5.016 1.00 88.38 104 ILE A O 1
ATOM 760 N N . ALA A 1 105 ? -0.544 3.954 5.181 1.00 86.94 105 ALA A N 1
ATOM 761 C CA . ALA A 1 105 ? -0.623 4.148 6.627 1.00 86.94 105 ALA A CA 1
ATOM 762 C C . ALA A 1 105 ? -1.747 5.124 7.028 1.00 86.94 105 ALA A C 1
ATOM 764 O O . ALA A 1 105 ? -2.471 4.858 7.984 1.00 86.94 105 ALA A O 1
ATOM 765 N N . ALA A 1 106 ? -1.930 6.231 6.302 1.00 87.56 106 ALA A N 1
ATOM 766 C CA . ALA A 1 106 ? -3.042 7.152 6.547 1.00 87.56 106 ALA A CA 1
ATOM 767 C C . ALA A 1 106 ? -4.401 6.465 6.324 1.00 87.56 106 ALA A C 1
ATOM 769 O O . ALA A 1 106 ? -5.264 6.520 7.193 1.00 87.56 106 ALA A O 1
ATOM 770 N N . SER A 1 107 ? -4.544 5.721 5.225 1.00 87.38 107 SER A N 1
ATOM 771 C CA . SER A 1 107 ? -5.760 4.969 4.913 1.00 87.38 107 SER A CA 1
ATOM 772 C C . SER A 1 107 ? -6.072 3.895 5.963 1.00 87.38 107 SER A C 1
ATOM 774 O O . SER A 1 107 ? -7.222 3.763 6.373 1.00 87.38 107 SER A O 1
ATOM 776 N N . CYS A 1 108 ? -5.062 3.184 6.478 1.00 86.75 108 CYS A N 1
ATOM 777 C CA . CYS A 1 108 ? -5.235 2.237 7.585 1.00 86.75 108 CYS A CA 1
ATOM 778 C C . CYS A 1 108 ? -5.735 2.937 8.862 1.00 86.75 108 CYS A C 1
ATOM 780 O O . CYS A 1 108 ? -6.612 2.421 9.554 1.00 86.75 108 CYS A O 1
ATOM 782 N N . LEU A 1 109 ? -5.202 4.126 9.167 1.00 84.12 109 LEU A N 1
ATOM 783 C CA . LEU A 1 109 ? -5.607 4.915 10.333 1.00 84.12 109 LEU A CA 1
ATOM 784 C C . LEU A 1 109 ? -7.059 5.409 10.220 1.00 84.12 109 LEU A C 1
ATOM 786 O O . LEU A 1 109 ? -7.801 5.384 11.209 1.00 84.12 109 LEU A O 1
ATOM 790 N N . ASP A 1 110 ? -7.470 5.827 9.024 1.00 84.31 110 ASP A N 1
ATOM 791 C CA . ASP A 1 110 ? -8.850 6.214 8.728 1.00 84.31 110 ASP A CA 1
ATOM 792 C C . ASP A 1 110 ? -9.789 5.004 8.839 1.00 84.31 110 ASP A C 1
ATOM 794 O O . ASP A 1 110 ? -10.838 5.076 9.488 1.00 84.31 110 ASP A O 1
ATOM 798 N N . ALA A 1 111 ? -9.363 3.853 8.312 1.00 83.56 111 ALA A N 1
ATOM 799 C CA . ALA A 1 111 ? -10.100 2.595 8.360 1.00 83.56 111 ALA A CA 1
ATOM 800 C C . ALA A 1 111 ? -10.374 2.113 9.799 1.00 83.56 111 ALA A C 1
ATOM 802 O O . ALA A 1 111 ? -11.426 1.526 10.056 1.00 83.56 111 ALA A O 1
ATOM 803 N N . PHE A 1 112 ? -9.517 2.432 10.780 1.00 73.88 112 PHE A N 1
ATOM 804 C CA . PHE A 1 112 ? -9.798 2.135 12.196 1.00 73.88 112 PHE A CA 1
ATOM 805 C C . PHE A 1 112 ? -11.085 2.779 12.718 1.00 73.88 112 PHE A C 1
ATOM 807 O O . PHE A 1 112 ? -11.672 2.277 13.677 1.00 73.88 112 PHE A O 1
ATOM 814 N N . GLY A 1 113 ? -11.493 3.916 12.147 1.00 65.69 113 GLY A N 1
ATOM 815 C CA . GLY A 1 113 ? -12.720 4.620 12.517 1.00 65.69 113 GLY A CA 1
ATOM 816 C C . GLY A 1 113 ? -13.953 4.212 11.713 1.00 65.69 113 GLY A C 1
ATOM 817 O O . GLY A 1 113 ? -15.041 4.695 12.016 1.00 65.69 113 GLY A O 1
ATOM 818 N N . ALA A 1 114 ? -13.812 3.349 10.705 1.00 76.12 114 ALA A N 1
ATOM 819 C CA . ALA A 1 114 ? -14.904 3.009 9.804 1.00 76.12 114 ALA A CA 1
ATOM 820 C C . ALA A 1 114 ? -15.868 1.987 10.432 1.00 76.12 114 ALA A C 1
ATOM 822 O O . ALA A 1 114 ? -15.480 0.896 10.850 1.00 76.12 114 ALA A O 1
ATOM 823 N N . VAL A 1 115 ? -17.158 2.335 10.457 1.00 66.44 115 VAL A N 1
ATOM 824 C CA . VAL A 1 115 ? -18.229 1.539 11.090 1.00 66.44 115 VAL A CA 1
ATOM 825 C C . VAL A 1 115 ? -18.519 0.238 10.343 1.00 66.44 115 VAL A C 1
ATOM 827 O O . VAL A 1 115 ? -18.917 -0.751 10.953 1.00 66.44 115 VAL A O 1
ATOM 830 N N . GLY A 1 116 ? -18.290 0.233 9.028 1.00 71.44 116 GLY A N 1
ATOM 831 C CA . GLY A 1 116 ? -18.576 -0.896 8.142 1.00 71.44 116 GLY A CA 1
ATOM 832 C C . GLY A 1 116 ? -17.415 -1.865 7.933 1.00 71.44 116 GLY A C 1
ATOM 833 O O . GLY A 1 116 ? -17.567 -2.809 7.167 1.00 71.44 116 GLY A O 1
ATOM 834 N N . LEU A 1 117 ? -16.259 -1.648 8.570 1.00 78.19 117 LEU A N 1
ATOM 835 C CA . LEU A 1 117 ? -15.079 -2.457 8.282 1.00 78.19 117 LEU A CA 1
ATOM 836 C C . LEU A 1 117 ? -15.152 -3.827 8.964 1.00 78.19 117 LEU A C 1
ATOM 838 O O . LEU A 1 117 ? -15.272 -3.934 10.198 1.00 78.19 117 LEU A O 1
ATOM 842 N N . GLU A 1 118 ? -15.013 -4.877 8.157 1.00 81.12 118 GLU A N 1
ATOM 843 C CA . GLU A 1 118 ? -14.930 -6.248 8.642 1.00 81.12 118 GLU A CA 1
ATOM 844 C C . GLU A 1 118 ? -13.804 -6.413 9.671 1.00 81.12 118 GLU A C 1
ATOM 846 O O . GLU A 1 118 ? -12.784 -5.719 9.658 1.00 81.12 118 GLU A O 1
ATOM 851 N N . ARG A 1 119 ? -13.989 -7.343 10.615 1.00 76.44 119 ARG A N 1
ATOM 852 C CA . ARG A 1 119 ? -13.016 -7.563 11.699 1.00 76.44 119 ARG A CA 1
ATOM 853 C C . ARG A 1 119 ? -11.647 -7.986 11.161 1.00 76.44 119 ARG A C 1
ATOM 855 O O . ARG A 1 119 ? -10.641 -7.556 11.716 1.00 76.44 119 ARG A O 1
ATOM 862 N N . ALA A 1 120 ? -11.630 -8.799 10.102 1.00 82.50 120 ALA A N 1
ATOM 863 C CA . ALA A 1 120 ? -10.407 -9.246 9.443 1.00 82.50 120 ALA A CA 1
ATOM 864 C C . ALA A 1 120 ? -9.656 -8.059 8.822 1.00 82.50 120 ALA A C 1
ATOM 866 O O . ALA A 1 120 ? -8.515 -7.809 9.200 1.00 82.50 120 ALA A O 1
ATOM 867 N N . SER A 1 121 ? -10.331 -7.248 8.003 1.00 83.62 121 SER A N 1
ATOM 868 C CA . SER A 1 121 ? -9.744 -6.056 7.377 1.00 83.62 121 SER A CA 1
ATOM 869 C C . SER A 1 121 ? -9.282 -5.011 8.399 1.00 83.62 121 SER A C 1
ATOM 871 O O . SER A 1 121 ? -8.269 -4.350 8.202 1.00 83.62 121 SER A O 1
ATOM 873 N N . ALA A 1 122 ? -9.977 -4.877 9.534 1.00 81.94 122 ALA A N 1
ATOM 874 C CA . ALA A 1 122 ? -9.558 -3.986 10.617 1.00 81.94 122 ALA A CA 1
ATOM 875 C C . ALA A 1 122 ? -8.273 -4.459 11.320 1.00 81.94 122 ALA A C 1
ATOM 877 O O . ALA A 1 122 ? -7.406 -3.643 11.636 1.00 81.94 122 ALA A O 1
ATOM 878 N N . ALA A 1 123 ? -8.148 -5.766 11.571 1.00 81.94 123 ALA A N 1
ATOM 879 C CA . ALA A 1 123 ? -6.931 -6.348 12.132 1.00 81.94 123 ALA A CA 1
ATOM 880 C C . ALA A 1 123 ? -5.761 -6.239 11.144 1.00 81.94 123 ALA A C 1
ATOM 882 O O . ALA A 1 123 ? -4.651 -5.879 11.533 1.00 81.94 123 ALA A O 1
ATOM 883 N N . GLU A 1 124 ? -6.027 -6.479 9.863 1.00 87.00 124 GLU A N 1
ATOM 884 C CA . GLU A 1 124 ? -5.05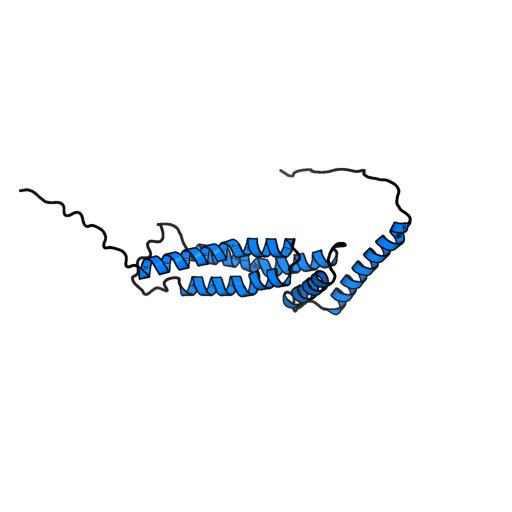9 -6.334 8.781 1.00 87.00 124 GLU A CA 1
ATOM 885 C C . GLU A 1 124 ? -4.544 -4.896 8.668 1.00 87.00 124 GLU A C 1
ATOM 887 O O . GLU A 1 124 ? -3.334 -4.676 8.729 1.00 87.00 124 GLU A O 1
ATOM 892 N N . ALA A 1 125 ? -5.441 -3.905 8.628 1.00 86.62 125 ALA A N 1
ATOM 893 C CA . ALA A 1 125 ? -5.078 -2.489 8.648 1.00 86.62 125 ALA A CA 1
ATOM 894 C C . ALA A 1 125 ? -4.192 -2.139 9.854 1.00 86.62 125 ALA A C 1
ATOM 896 O O . ALA A 1 125 ? -3.261 -1.342 9.739 1.00 86.62 125 ALA A O 1
ATOM 897 N N . PHE A 1 126 ? -4.454 -2.742 11.020 1.00 84.50 126 PHE A N 1
ATOM 898 C CA . PHE A 1 126 ? -3.682 -2.483 12.236 1.00 84.50 126 PHE A CA 1
ATOM 899 C C . PHE A 1 126 ? -2.253 -3.007 12.122 1.00 84.50 126 PHE A C 1
ATOM 901 O O . PHE A 1 126 ? -1.301 -2.283 12.416 1.00 84.50 126 PHE A O 1
ATOM 908 N N . VAL A 1 127 ? -2.098 -4.240 11.642 1.00 85.94 127 VAL A N 1
ATOM 909 C CA . VAL A 1 127 ? -0.784 -4.848 11.418 1.00 85.94 127 VAL A CA 1
ATOM 910 C C . VAL A 1 127 ? -0.009 -4.073 10.353 1.00 85.94 127 VAL A C 1
ATOM 912 O O . VAL A 1 127 ? 1.137 -3.692 10.590 1.00 85.94 127 VAL A O 1
ATOM 915 N N . VAL A 1 128 ? -0.641 -3.768 9.216 1.00 86.75 128 VAL A N 1
ATOM 916 C CA . VAL A 1 128 ? -0.022 -3.006 8.120 1.00 86.75 128 VAL A CA 1
ATOM 917 C C . VAL A 1 128 ? 0.416 -1.619 8.594 1.00 86.75 128 VAL A C 1
ATOM 919 O O . VAL A 1 128 ? 1.536 -1.197 8.306 1.00 86.75 128 VAL A O 1
ATOM 922 N N . TYR A 1 129 ? -0.408 -0.927 9.386 1.00 86.44 129 TYR A N 1
ATOM 923 C CA . TYR A 1 129 ? -0.047 0.368 9.960 1.00 86.44 129 TYR A CA 1
ATOM 924 C C . TYR A 1 129 ? 1.208 0.290 10.840 1.00 86.44 129 TYR A C 1
ATOM 926 O O . TYR A 1 129 ? 2.101 1.126 10.700 1.00 86.44 129 TYR A O 1
ATOM 934 N N . LEU A 1 130 ? 1.300 -0.706 11.729 1.00 85.19 130 LEU A N 1
ATOM 935 C CA . LEU A 1 130 ? 2.464 -0.878 12.606 1.00 85.19 130 LEU A CA 1
ATOM 936 C C . LEU A 1 130 ? 3.739 -1.199 11.819 1.00 85.19 130 LEU A C 1
ATOM 938 O O . LEU A 1 130 ? 4.797 -0.657 12.135 1.00 85.19 130 LEU A O 1
ATOM 942 N N . LEU A 1 131 ? 3.639 -2.025 10.774 1.00 85.81 131 LEU A N 1
ATOM 943 C CA . LEU A 1 131 ? 4.770 -2.344 9.898 1.00 85.81 131 LEU A CA 1
ATOM 944 C C . LEU A 1 131 ? 5.273 -1.106 9.142 1.00 85.81 131 LEU A C 1
ATOM 946 O O . LEU A 1 131 ? 6.477 -0.883 9.042 1.00 85.81 131 LEU A O 1
ATOM 950 N N . LEU A 1 132 ? 4.356 -0.269 8.652 1.00 85.88 132 LEU A N 1
ATOM 951 C CA . LEU A 1 132 ? 4.682 0.967 7.933 1.00 85.88 132 LEU A CA 1
ATOM 952 C C . LEU A 1 132 ? 5.149 2.106 8.850 1.00 85.88 132 LEU A C 1
ATOM 954 O O . LEU A 1 132 ? 5.796 3.055 8.396 1.00 85.88 132 LEU A O 1
ATOM 958 N N . ARG A 1 133 ? 4.807 2.050 10.141 1.00 84.81 133 ARG A N 1
ATOM 959 C CA . ARG A 1 133 ? 5.168 3.044 11.157 1.00 84.81 133 ARG A CA 1
ATOM 960 C C . ARG A 1 133 ? 5.818 2.356 12.361 1.00 84.81 133 ARG A C 1
ATOM 962 O O . ARG A 1 133 ? 5.207 2.305 13.422 1.00 84.81 133 ARG A O 1
ATOM 969 N N . PRO A 1 134 ? 7.087 1.924 12.262 1.00 76.50 134 PRO A N 1
ATOM 970 C CA . PRO A 1 134 ? 7.780 1.243 13.362 1.00 76.50 134 PRO A CA 1
ATOM 971 C C . PRO A 1 134 ? 7.976 2.126 14.605 1.00 76.50 134 PRO A C 1
ATOM 973 O O . PRO A 1 134 ? 8.144 1.622 15.709 1.00 76.50 134 PRO A O 1
ATOM 976 N N . SER A 1 135 ? 7.919 3.454 14.453 1.00 80.62 135 SER A N 1
ATOM 977 C CA . SER A 1 135 ? 7.930 4.406 15.570 1.00 80.62 135 SER A CA 1
ATOM 978 C C . SER A 1 135 ? 6.580 4.525 16.289 1.00 80.62 135 SER A C 1
ATOM 980 O O . SER A 1 135 ? 6.470 5.252 17.276 1.00 80.62 135 SER A O 1
ATOM 982 N N . ALA A 1 136 ? 5.526 3.899 15.767 1.00 78.00 136 ALA A N 1
ATOM 983 C CA . ALA A 1 136 ? 4.211 3.938 16.371 1.00 78.00 136 ALA A CA 1
ATOM 984 C C . ALA A 1 136 ? 4.191 3.095 17.646 1.00 78.00 136 ALA A C 1
ATOM 986 O O . ALA A 1 136 ? 4.584 1.931 17.650 1.00 78.00 136 ALA A O 1
ATOM 987 N N . GLN A 1 137 ? 3.683 3.670 18.733 1.00 78.12 137 GLN A N 1
ATOM 988 C CA . GLN A 1 137 ? 3.468 2.909 19.954 1.00 78.12 137 GLN A CA 1
ATOM 989 C C . GLN A 1 137 ? 2.181 2.079 19.806 1.00 78.12 137 GLN A C 1
ATOM 991 O O . GLN A 1 137 ? 1.103 2.658 19.631 1.00 78.12 137 GLN A O 1
ATOM 996 N N . PRO A 1 138 ? 2.253 0.739 19.890 1.00 78.12 138 PRO A N 1
ATOM 997 C CA . PRO A 1 138 ? 1.102 -0.121 19.627 1.00 78.12 138 PRO A CA 1
ATOM 998 C C . PRO A 1 138 ? 0.018 0.006 20.703 1.00 78.12 138 PRO A C 1
ATOM 1000 O O . PRO A 1 138 ? -1.167 -0.049 20.385 1.00 78.12 138 PRO A O 1
ATOM 1003 N N . ALA A 1 139 ? 0.396 0.232 21.966 1.00 76.56 139 ALA A N 1
ATOM 1004 C CA . ALA A 1 139 ? -0.554 0.317 23.076 1.00 76.56 139 ALA A CA 1
ATOM 1005 C C . ALA A 1 139 ? -1.518 1.526 22.977 1.00 76.56 139 ALA A C 1
ATOM 1007 O O . ALA A 1 139 ? -2.729 1.309 23.055 1.00 76.56 139 ALA A O 1
ATOM 1008 N N . PRO A 1 140 ? -1.058 2.772 22.731 1.00 78.31 140 PRO A N 1
ATOM 1009 C CA . PRO A 1 140 ? -1.953 3.906 22.474 1.00 78.31 140 PRO A CA 1
ATOM 1010 C C . PRO A 1 140 ? -2.883 3.705 21.272 1.00 78.31 140 PRO A C 1
ATOM 1012 O O . PRO A 1 140 ? -4.046 4.104 21.318 1.00 78.31 140 PRO A O 1
ATOM 1015 N N . LEU A 1 141 ? -2.399 3.067 20.203 1.00 76.62 141 LEU A N 1
ATOM 1016 C CA . LEU A 1 141 ? -3.201 2.807 19.005 1.00 76.62 141 LEU A CA 1
ATOM 1017 C C . LEU A 1 141 ? -4.268 1.749 19.242 1.00 76.62 141 LEU A C 1
ATOM 1019 O O . LEU A 1 141 ? -5.407 1.929 18.818 1.00 76.62 141 LEU A O 1
ATOM 1023 N N . L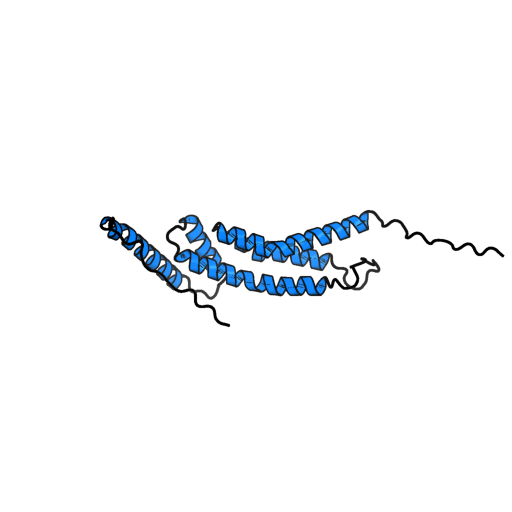EU A 1 142 ? -3.927 0.683 19.964 1.00 77.12 142 LEU A N 1
ATOM 1024 C CA . LEU A 1 142 ? -4.892 -0.325 20.378 1.00 77.12 142 LEU A CA 1
ATOM 1025 C C . LEU A 1 142 ? -5.961 0.290 21.289 1.00 77.12 142 LEU A C 1
ATOM 1027 O O . LEU A 1 142 ? -7.146 0.030 21.101 1.00 77.12 142 LEU A O 1
ATOM 1031 N N . ALA A 1 143 ? -5.569 1.156 22.227 1.00 79.38 143 ALA A N 1
ATOM 1032 C CA . ALA A 1 143 ? -6.513 1.881 23.075 1.00 79.38 143 ALA A CA 1
ATOM 1033 C C . ALA A 1 143 ? -7.448 2.782 22.250 1.00 79.38 143 ALA A C 1
ATOM 1035 O O . ALA A 1 143 ? -8.655 2.797 22.488 1.00 79.38 143 ALA A O 1
ATOM 1036 N N . LEU A 1 144 ? -6.916 3.487 21.247 1.00 78.44 144 LEU A N 1
ATOM 1037 C CA . LEU A 1 144 ? -7.702 4.319 20.334 1.00 78.44 144 LEU A CA 1
ATOM 1038 C C . LEU A 1 144 ? -8.669 3.482 19.484 1.00 78.44 144 LEU A C 1
ATOM 1040 O O . LEU A 1 144 ? -9.835 3.853 19.343 1.00 78.44 144 LEU A O 1
ATOM 1044 N N . PHE A 1 145 ? -8.216 2.338 18.972 1.00 75.00 145 PHE A N 1
ATOM 1045 C CA . PHE A 1 145 ? -9.043 1.391 18.226 1.00 75.00 145 PHE A CA 1
ATOM 1046 C C . PHE A 1 145 ? -10.188 0.838 19.082 1.00 75.00 145 PHE A C 1
ATOM 1048 O O . PHE A 1 145 ? -11.353 0.906 18.686 1.00 75.00 145 PHE A O 1
ATOM 1055 N N . LEU A 1 146 ? -9.874 0.339 20.281 1.00 79.75 146 LEU A N 1
ATOM 1056 C CA . LEU A 1 146 ? -10.866 -0.195 21.212 1.00 79.75 146 LEU A CA 1
ATOM 1057 C C . LEU A 1 146 ? -11.861 0.885 21.648 1.00 79.75 146 LEU A C 1
ATOM 1059 O O . LEU A 1 146 ? -13.059 0.615 21.703 1.00 79.75 146 LEU A O 1
ATOM 1063 N N . LYS A 1 147 ? -11.391 2.117 21.891 1.00 81.88 147 LYS A N 1
ATOM 1064 C CA . LYS A 1 147 ? -12.248 3.265 22.211 1.00 81.88 147 LYS A CA 1
ATOM 1065 C C . LYS A 1 147 ? -13.230 3.569 21.077 1.00 81.88 147 LYS A C 1
ATOM 1067 O O . LYS A 1 147 ? -14.429 3.622 21.332 1.00 81.88 147 LYS A O 1
ATOM 1072 N N . ARG A 1 148 ? -12.753 3.690 19.833 1.00 77.12 148 ARG A N 1
ATOM 1073 C CA . ARG A 1 148 ? -13.616 3.935 18.662 1.00 77.12 148 ARG A CA 1
ATOM 1074 C C . ARG A 1 148 ? -14.620 2.802 18.440 1.00 77.12 148 ARG A C 1
ATOM 1076 O O . ARG A 1 148 ? -15.800 3.057 18.227 1.00 77.12 148 ARG A O 1
ATOM 1083 N N . ARG A 1 149 ? -14.195 1.540 18.558 1.00 76.00 149 ARG A N 1
ATOM 1084 C CA . ARG A 1 149 ? -15.094 0.371 18.478 1.00 76.00 149 ARG A CA 1
ATOM 1085 C C . ARG A 1 149 ? -16.159 0.396 19.577 1.00 76.00 149 ARG A C 1
ATOM 1087 O O . ARG A 1 149 ? -17.315 0.095 19.296 1.00 76.00 149 ARG A O 1
ATOM 1094 N N . ALA A 1 150 ? -15.797 0.770 20.803 1.00 76.81 150 ALA A N 1
ATOM 1095 C CA . ALA A 1 150 ? -16.746 0.906 21.905 1.00 76.81 150 ALA A CA 1
ATOM 1096 C C . ALA A 1 150 ? -17.755 2.043 21.668 1.00 76.81 150 ALA A C 1
ATOM 1098 O O . ALA A 1 150 ? -18.936 1.860 21.943 1.00 76.81 150 ALA A O 1
ATOM 1099 N N . GLU A 1 151 ? -17.318 3.187 21.133 1.00 81.62 151 GLU A N 1
ATOM 1100 C CA . GLU A 1 151 ? -18.195 4.306 20.751 1.00 81.62 151 GLU A CA 1
ATOM 1101 C C . GLU A 1 151 ? -19.201 3.895 19.668 1.00 81.62 151 GLU A C 1
ATOM 1103 O O . GLU A 1 151 ? -20.390 4.178 19.797 1.00 81.62 151 GLU A O 1
ATOM 1108 N N . LEU A 1 152 ? -18.759 3.148 18.654 1.00 73.38 152 LEU A N 1
ATOM 1109 C CA . LEU A 1 152 ? -19.642 2.620 17.612 1.00 73.38 152 LEU A CA 1
ATOM 1110 C C . LEU A 1 152 ? -20.654 1.610 18.150 1.00 73.38 152 LEU A C 1
ATOM 1112 O O . LEU A 1 152 ? -21.836 1.689 17.826 1.00 73.38 152 LEU A O 1
ATOM 1116 N N . LEU A 1 153 ? -20.207 0.675 18.991 1.00 74.50 153 LEU A N 1
ATOM 1117 C CA . LEU A 1 153 ? -21.100 -0.295 19.622 1.00 74.50 153 LEU A CA 1
ATOM 1118 C C . LEU A 1 153 ? -22.124 0.397 20.525 1.00 74.50 153 LEU A C 1
ATOM 1120 O O . LEU A 1 153 ? -23.291 0.021 20.489 1.00 74.50 153 LEU A O 1
ATOM 1124 N N . ARG A 1 154 ? -21.723 1.428 21.281 1.00 79.44 154 ARG A N 1
ATOM 1125 C CA . ARG A 1 154 ? -22.661 2.260 22.049 1.00 79.44 154 ARG A CA 1
ATOM 1126 C C . ARG A 1 154 ? -23.666 2.945 21.136 1.00 79.44 154 ARG A C 1
ATOM 1128 O O . ARG A 1 154 ? -24.850 2.764 21.352 1.00 79.44 154 ARG A O 1
ATOM 1135 N N . GLY A 1 155 ? -23.228 3.605 20.064 1.00 76.81 155 GLY A N 1
ATOM 1136 C CA . GLY A 1 155 ? -24.137 4.241 19.104 1.00 76.81 155 GLY A CA 1
ATOM 1137 C C . GLY A 1 155 ? -25.157 3.274 18.487 1.00 76.81 155 GLY A C 1
ATOM 1138 O O . GLY A 1 155 ? -26.319 3.633 18.319 1.00 76.81 155 GLY A O 1
ATOM 1139 N N . LEU A 1 156 ? -24.764 2.027 18.206 1.00 75.38 156 LEU A N 1
ATOM 1140 C CA . LEU A 1 156 ? -25.680 0.984 17.724 1.00 75.38 156 LEU A CA 1
ATOM 1141 C C . LEU A 1 156 ? -26.665 0.502 18.802 1.00 75.38 156 LEU A C 1
ATOM 1143 O O . LEU A 1 156 ? -27.820 0.213 18.493 1.00 75.38 156 LEU A O 1
ATOM 1147 N N . LEU A 1 157 ? -26.216 0.396 20.054 1.00 77.69 157 LEU A N 1
ATOM 1148 C CA . LEU A 1 157 ? -27.050 -0.024 21.183 1.00 77.69 157 LEU A CA 1
ATOM 1149 C C . LEU A 1 157 ? -28.022 1.085 21.617 1.00 77.69 157 LEU A C 1
ATOM 1151 O O . LEU A 1 157 ? -29.197 0.807 21.852 1.00 77.69 157 LEU A O 1
ATOM 1155 N N . ASP A 1 158 ? -27.555 2.332 21.640 1.00 79.81 158 ASP A N 1
ATOM 1156 C CA . ASP A 1 158 ? -28.327 3.537 21.956 1.00 79.81 158 ASP A CA 1
ATOM 1157 C C . ASP A 1 158 ? -29.290 3.894 20.805 1.00 79.81 158 ASP A C 1
ATOM 1159 O O . ASP A 1 158 ? -30.402 4.377 21.025 1.00 79.81 158 ASP A O 1
ATOM 1163 N N . GLY A 1 159 ? -28.921 3.556 19.563 1.00 58.22 159 GLY A N 1
ATOM 1164 C CA . GLY A 1 159 ? -29.745 3.697 18.358 1.00 58.22 159 GLY A CA 1
ATOM 1165 C C . GLY A 1 159 ? -30.988 2.798 18.315 1.00 58.22 159 GLY A C 1
ATOM 1166 O O . GLY A 1 159 ? -31.841 2.974 17.444 1.00 58.22 159 GLY A O 1
ATOM 1167 N N . ARG A 1 160 ? -31.166 1.885 19.282 1.00 51.72 160 ARG A N 1
ATOM 1168 C CA . ARG A 1 160 ? -32.383 1.063 19.410 1.00 51.72 160 ARG A CA 1
ATOM 1169 C C . ARG A 1 160 ? -33.611 1.844 19.918 1.00 51.72 160 ARG A C 1
ATOM 1171 O O . ARG A 1 160 ? -34.682 1.258 20.038 1.00 51.72 160 ARG A O 1
ATOM 1178 N N . GLY A 1 161 ? -33.480 3.153 20.160 1.00 47.78 161 GLY A N 1
ATOM 1179 C CA . GLY A 1 161 ? -34.588 4.075 20.453 1.00 47.78 161 GLY A CA 1
ATOM 1180 C C . GLY A 1 161 ? -34.880 5.134 19.377 1.00 47.78 161 GLY A C 1
ATOM 1181 O O . GLY A 1 161 ? -35.674 6.032 19.635 1.00 47.78 161 GLY A O 1
ATOM 1182 N N . GLY A 1 162 ? -34.245 5.076 18.198 1.00 44.44 162 GLY A N 1
ATOM 1183 C CA . GLY A 1 162 ? -34.175 6.216 17.272 1.00 44.44 162 GLY A CA 1
ATOM 1184 C C . GLY A 1 162 ? -34.653 5.975 15.840 1.00 44.44 162 GLY A C 1
ATOM 1185 O O . GLY A 1 162 ? -34.089 6.555 14.917 1.00 44.44 162 GLY A O 1
ATOM 1186 N N . CYS A 1 163 ? -35.684 5.159 15.606 1.00 47.78 163 CYS A N 1
ATOM 1187 C CA . CYS A 1 163 ? -36.464 5.297 14.371 1.00 47.78 163 CYS A CA 1
ATOM 1188 C C . CYS A 1 163 ? -37.308 6.580 14.469 1.00 47.78 163 CYS A C 1
ATOM 1190 O O . CYS A 1 163 ? -38.450 6.535 14.916 1.00 47.78 163 CYS A O 1
ATOM 1192 N N . GLY A 1 164 ? -36.747 7.728 14.081 1.00 44.50 164 GLY A N 1
ATOM 1193 C CA . GLY A 1 164 ? -37.478 8.995 14.115 1.00 44.50 164 GLY A CA 1
ATOM 1194 C C . GLY A 1 164 ? -36.703 10.182 13.552 1.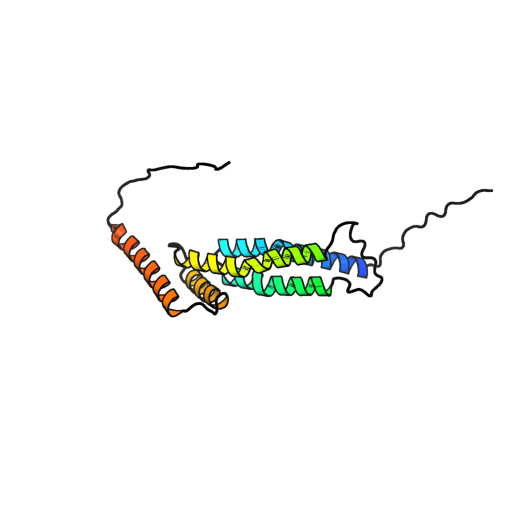00 44.50 164 GLY A C 1
ATOM 1195 O O . GLY A 1 164 ? -36.186 10.976 14.318 1.00 44.50 164 GLY A O 1
ATOM 1196 N N . GLY A 1 165 ? -36.661 10.291 12.219 1.00 48.75 165 GLY A N 1
ATOM 1197 C CA . GLY A 1 165 ? -36.617 11.554 11.465 1.00 48.75 165 GLY A CA 1
ATOM 1198 C C . GLY A 1 165 ? -35.423 12.503 11.648 1.00 48.75 165 GLY A C 1
ATOM 1199 O O . GLY A 1 165 ? -35.330 13.189 12.652 1.00 48.75 165 GLY A O 1
ATOM 1200 N N . ALA A 1 166 ? -34.605 12.650 10.598 1.00 43.00 166 ALA A N 1
ATOM 1201 C CA . ALA A 1 166 ? -34.171 13.949 10.049 1.00 43.00 166 ALA A CA 1
ATOM 1202 C C . ALA A 1 166 ? -33.140 13.735 8.926 1.00 43.00 166 ALA A C 1
ATOM 1204 O O . ALA A 1 166 ? -31.933 13.852 9.109 1.00 43.00 166 ALA A O 1
ATOM 1205 N N . LEU A 1 167 ? -33.639 13.459 7.722 1.00 51.47 167 LEU A N 1
ATOM 1206 C CA . LEU A 1 167 ? -32.986 13.924 6.502 1.00 51.47 167 LEU A CA 1
ATOM 1207 C C . LEU A 1 167 ? -33.208 15.444 6.436 1.00 51.47 167 LEU A C 1
ATOM 1209 O O . LEU A 1 167 ? -34.239 15.873 5.924 1.00 51.47 167 LEU A O 1
ATOM 1213 N N . GLN A 1 168 ? -32.302 16.263 6.984 1.00 47.00 168 GLN A N 1
ATOM 1214 C CA . GLN A 1 168 ? -32.173 17.668 6.569 1.00 47.00 168 GLN A CA 1
ATOM 1215 C C . GLN A 1 168 ? -30.885 18.362 7.040 1.00 47.00 168 GLN A C 1
ATOM 1217 O O . GLN A 1 168 ? -30.382 18.094 8.124 1.00 47.00 168 GLN A O 1
ATOM 1222 N N . ALA A 1 169 ? -30.479 19.333 6.210 1.00 43.69 169 ALA A N 1
ATOM 1223 C CA . ALA A 1 169 ? -29.355 20.275 6.278 1.00 43.69 169 ALA A CA 1
ATOM 1224 C C . ALA A 1 169 ? -27.987 19.693 5.852 1.00 43.69 169 ALA A C 1
ATOM 1226 O O . ALA A 1 169 ? -27.452 18.810 6.500 1.00 43.69 169 ALA A O 1
ATOM 1227 N N . GLY A 1 170 ? -27.334 20.103 4.761 1.00 41.66 170 GLY A N 1
ATOM 1228 C CA . GLY A 1 170 ? -27.485 21.293 3.920 1.00 41.66 170 GLY A CA 1
ATOM 1229 C C . GLY A 1 170 ? -26.251 22.197 4.033 1.00 41.66 170 GLY A C 1
ATOM 1230 O O . GLY A 1 170 ? -26.026 22.759 5.094 1.00 41.66 170 GLY A O 1
ATOM 1231 N N . MET A 1 171 ? -25.543 22.373 2.905 1.00 46.84 171 MET A N 1
ATOM 1232 C CA . MET A 1 171 ? -24.579 23.447 2.570 1.00 46.84 171 MET A CA 1
ATOM 1233 C C . MET A 1 171 ? -23.236 23.494 3.350 1.00 46.84 171 MET A C 1
ATOM 1235 O O . MET A 1 171 ? -23.178 23.239 4.539 1.00 46.84 171 MET A O 1
ATOM 1239 N N . GLY A 1 172 ? -22.090 23.825 2.741 1.00 40.91 172 GLY A N 1
ATOM 1240 C CA . GLY A 1 172 ? -21.907 24.577 1.501 1.00 40.91 172 GLY A CA 1
ATOM 1241 C C . GLY A 1 172 ? -20.655 24.209 0.700 1.00 40.91 172 GLY A C 1
ATOM 1242 O O . GLY A 1 172 ? -19.553 24.067 1.225 1.00 40.91 172 GLY A O 1
ATOM 1243 N N . CYS A 1 173 ? -20.850 24.135 -0.616 1.00 47.62 173 CYS A N 1
ATOM 1244 C CA . CYS A 1 173 ? -19.814 24.411 -1.597 1.00 47.62 173 CYS A CA 1
ATOM 1245 C C . CYS A 1 173 ? -19.593 25.928 -1.648 1.00 47.62 173 CYS A C 1
ATOM 1247 O O . CYS A 1 173 ? -20.518 26.682 -1.942 1.00 47.62 173 CYS A O 1
ATOM 1249 N N . GLY A 1 174 ? -18.364 26.361 -1.391 1.00 46.16 174 GLY A N 1
ATOM 1250 C CA . GLY A 1 174 ? -17.891 27.717 -1.641 1.00 46.16 174 GLY A CA 1
ATOM 1251 C C . GLY A 1 174 ? -16.463 27.634 -2.157 1.00 46.16 174 GLY A C 1
ATOM 1252 O O . GLY A 1 174 ? -15.527 27.491 -1.376 1.00 46.16 174 GLY A O 1
ATOM 1253 N N . ALA A 1 175 ? -16.335 27.637 -3.481 1.00 45.50 175 ALA A N 1
ATOM 1254 C CA . ALA A 1 175 ? -15.081 27.628 -4.216 1.00 45.50 175 ALA A CA 1
ATOM 1255 C C . ALA A 1 175 ? -14.218 28.851 -3.860 1.00 45.50 175 ALA A C 1
ATOM 1257 O O . ALA A 1 175 ? -14.729 29.966 -3.756 1.00 45.50 175 ALA A O 1
ATOM 1258 N N . ARG A 1 176 ? -12.907 28.641 -3.704 1.00 45.50 176 ARG A N 1
ATOM 1259 C CA . ARG A 1 176 ? -11.909 29.714 -3.730 1.00 45.50 176 ARG A CA 1
ATOM 1260 C C . ARG A 1 176 ? -11.364 29.822 -5.154 1.00 45.50 176 ARG A C 1
ATOM 1262 O O . ARG A 1 176 ? -10.830 28.838 -5.662 1.00 45.50 176 ARG A O 1
ATOM 1269 N N . LEU A 1 177 ? -11.543 30.995 -5.759 1.00 48.25 177 LEU A N 1
ATOM 1270 C CA . LEU A 1 177 ? -10.610 31.552 -6.740 1.00 48.25 177 LEU A CA 1
ATOM 1271 C C . LEU A 1 177 ? -9.451 32.200 -5.976 1.00 48.25 177 LEU A C 1
ATOM 1273 O O . LEU A 1 177 ? -9.728 32.766 -4.890 1.00 48.25 177 LEU A O 1
#

pLDDT: mean 72.45, std 15.17, range [40.81, 90.81]

Organism: Alexandrium catenella (NCBI:txid2925)

Foldseek 3Di:
DDDDDPDPDDDPDDPVVVVLVVVLVVLLVLLVCLVVQLVVCLVVLVLVSSCCSLPPVNVVSLVVNVVSPDDDPDPDPPPPPVPDDVVVSSVVSVVVSVCSLVVSLVSLLVLLLDLPDDPVSNVVSLVSNCVSCVVDDSVVSVVVSVVSVVVSVCCVVVCVVDPDDDPDDDDDDDDDD

Radius of gyration: 26.52 Å; chains: 1; bounding box: 66×43×90 Å

Sequence (177 aa):
AAGGGARVFPAPVKPAEEDREYRVGQRIMALLEAPEAVRAHLAAHDFARAACAALVDAAAMRDEVVALLPGGDSASEIQVPDGLDLAALVQQQEAALRGLPRQIAASCLDAFGAVGLERASAAEAFVVYLLLRPSAQPAPLLALFLKRRAELLRGLLDGRGGCGGALQAGMGCGARL

Secondary structure (DSSP, 8-state):
--------PPPPPPHHHHHHHHHHHHHHHHHHHHHHHHHHHHHTT-HHHHHHIIIIIHHHHHHHHHHHS--SS--------TT--HHHHHHHHHHHHHHHHHHHHHHHHHHTT-TT--HHHHHHHHHHHHHH-TTS-HHHHHHHHHHHHHHHHHHHHHGGG----------------